Protein AF-A0A7W0SJN0-F1 (afdb_monomer)

Secondary structure (DSSP, 8-state):
-EEEESSTT-TTHHHHHHHHHHTT----BTEEEEEEEETTEEEEEEEEEPPGGGS--

Structure (mmCIF, N/CA/C/O backbone):
data_AF-A0A7W0SJN0-F1
#
_entry.id   AF-A0A7W0SJN0-F1
#
loop_
_atom_site.group_PDB
_atom_site.id
_atom_site.type_symbol
_atom_site.label_atom_id
_atom_site.label_alt_id
_atom_site.label_comp_id
_atom_site.label_asym_id
_atom_site.label_entity_id
_atom_site.label_seq_id
_atom_site.pdbx_PDB_ins_code
_atom_site.Cartn_x
_atom_site.Cartn_y
_atom_site.Cartn_z
_atom_site.occupancy
_atom_site.B_iso_or_equiv
_atom_site.auth_seq_id
_atom_site.auth_comp_id
_atom_site.auth_asym_id
_atom_site.auth_atom_id
_atom_site.pdbx_PDB_model_num
ATOM 1 N N . MET A 1 1 ? -9.289 -2.041 -3.075 1.00 82.81 1 MET A N 1
ATOM 2 C CA . MET A 1 1 ? -8.720 -1.554 -4.349 1.00 82.81 1 MET A CA 1
ATOM 3 C C . MET A 1 1 ? -7.369 -2.209 -4.548 1.00 82.81 1 MET A C 1
ATOM 5 O O . MET A 1 1 ? -6.546 -2.121 -3.648 1.00 82.81 1 MET A O 1
ATOM 9 N N . LEU A 1 2 ? -7.164 -2.884 -5.675 1.00 82.81 2 LEU A N 1
ATOM 10 C CA . LEU A 1 2 ? -5.864 -3.441 -6.043 1.00 82.81 2 LEU A CA 1
ATOM 11 C C . LEU A 1 2 ? -5.235 -2.519 -7.087 1.00 82.81 2 LEU A C 1
ATOM 13 O O . LEU A 1 2 ? -5.871 -2.239 -8.101 1.00 82.81 2 LEU A O 1
ATOM 17 N N . VAL A 1 3 ? -4.025 -2.042 -6.820 1.00 84.00 3 VAL A N 1
ATOM 18 C CA . VAL A 1 3 ? -3.245 -1.220 -7.745 1.00 84.00 3 VAL A CA 1
ATOM 19 C C . VAL A 1 3 ? -2.023 -2.015 -8.166 1.00 84.00 3 VAL A C 1
ATOM 21 O O . VAL A 1 3 ? -1.325 -2.585 -7.330 1.00 84.00 3 VAL A O 1
ATOM 24 N N . HIS A 1 4 ? -1.786 -2.076 -9.470 1.00 81.56 4 HIS A N 1
ATOM 25 C CA . HIS A 1 4 ? -0.677 -2.820 -10.045 1.00 81.56 4 HIS A CA 1
ATOM 26 C C . HIS A 1 4 ? 0.228 -1.867 -10.819 1.00 81.56 4 HIS A C 1
ATOM 28 O O . HIS A 1 4 ? -0.236 -1.191 -11.740 1.00 81.56 4 HIS A O 1
ATOM 34 N N . SER A 1 5 ? 1.519 -1.844 -10.481 1.00 80.00 5 SER A N 1
ATOM 35 C CA . SER A 1 5 ? 2.525 -1.158 -11.292 1.00 80.00 5 SER A CA 1
ATOM 36 C C . SER A 1 5 ? 3.001 -2.079 -12.405 1.00 80.00 5 SER A C 1
ATOM 38 O O . SER A 1 5 ? 3.494 -3.176 -12.150 1.00 80.00 5 SER A O 1
ATOM 40 N N . PHE A 1 6 ? 2.856 -1.644 -13.656 1.00 72.69 6 PHE A N 1
ATOM 41 C CA . PHE A 1 6 ? 3.374 -2.384 -14.813 1.00 72.69 6 PHE A CA 1
ATOM 42 C C . PHE A 1 6 ? 4.894 -2.217 -15.001 1.00 72.69 6 PHE A C 1
ATOM 44 O O . PHE A 1 6 ? 5.471 -2.870 -15.866 1.00 72.69 6 PHE A O 1
ATOM 51 N N . GLY A 1 7 ? 5.546 -1.366 -14.199 1.00 70.88 7 GLY A N 1
ATOM 52 C CA . GLY A 1 7 ? 6.997 -1.185 -14.184 1.00 70.88 7 GLY A CA 1
ATOM 53 C C . GLY A 1 7 ? 7.682 -1.998 -13.082 1.00 70.88 7 GLY A C 1
ATOM 54 O O . GLY A 1 7 ? 7.095 -2.288 -12.041 1.00 70.88 7 GLY A O 1
ATOM 55 N N . THR A 1 8 ? 8.957 -2.333 -13.283 1.00 69.06 8 THR A N 1
ATOM 56 C CA . THR A 1 8 ? 9.772 -3.093 -12.312 1.00 69.06 8 THR A CA 1
ATOM 57 C C . THR A 1 8 ? 10.246 -2.255 -11.124 1.00 69.06 8 THR A C 1
ATOM 59 O O . THR A 1 8 ? 10.682 -2.795 -10.111 1.00 69.06 8 THR A O 1
ATOM 62 N N . THR A 1 9 ? 10.171 -0.930 -11.232 1.00 78.88 9 THR A N 1
ATOM 63 C CA . THR A 1 9 ? 10.664 0.024 -10.231 1.00 78.88 9 THR A CA 1
ATOM 64 C C . THR A 1 9 ? 9.598 0.447 -9.218 1.00 78.88 9 THR A C 1
ATOM 66 O O . THR A 1 9 ? 9.929 1.116 -8.240 1.00 78.88 9 THR A O 1
ATOM 69 N N . GLY A 1 10 ? 8.336 0.035 -9.402 1.00 78.00 10 GLY A N 1
ATOM 70 C CA . GLY A 1 10 ? 7.235 0.400 -8.506 1.00 78.00 10 GLY A CA 1
ATOM 71 C C . GLY A 1 10 ? 6.977 1.906 -8.481 1.00 78.00 10 GLY A C 1
ATOM 72 O O . GLY A 1 10 ? 6.843 2.502 -7.411 1.00 78.00 10 GLY A O 1
ATOM 73 N N . GLU A 1 11 ? 6.965 2.529 -9.661 1.00 85.25 11 GLU A N 1
ATOM 74 C CA . GLU A 1 11 ? 6.773 3.973 -9.801 1.00 85.25 11 GLU A CA 1
ATOM 75 C C . GLU A 1 11 ? 5.438 4.418 -9.198 1.00 85.25 11 GLU A C 1
ATOM 77 O O . GLU A 1 11 ? 4.445 3.692 -9.251 1.00 85.25 11 GLU A O 1
ATOM 82 N N . TRP A 1 12 ? 5.441 5.621 -8.617 1.00 88.44 12 TRP A N 1
ATOM 83 C CA . TRP A 1 12 ? 4.268 6.288 -8.029 1.00 88.44 12 TRP A CA 1
ATOM 84 C C . TRP A 1 12 ? 3.693 5.606 -6.779 1.00 88.44 12 TRP A C 1
ATOM 86 O O . TRP A 1 12 ? 2.593 5.934 -6.335 1.00 88.44 12 TRP A O 1
ATOM 96 N N . PHE A 1 13 ? 4.464 4.715 -6.143 1.00 91.81 13 PHE A N 1
ATOM 97 C CA . PHE A 1 13 ? 4.079 4.140 -4.853 1.00 91.81 13 PHE A CA 1
ATOM 98 C C . PHE A 1 13 ? 3.820 5.216 -3.784 1.00 91.81 13 PHE A C 1
ATOM 100 O O . PHE A 1 13 ? 2.900 5.060 -2.991 1.00 91.81 13 PHE A O 1
ATOM 107 N N . ASN A 1 14 ? 4.574 6.320 -3.783 1.00 93.75 14 ASN A N 1
ATOM 108 C CA . ASN A 1 14 ? 4.388 7.405 -2.810 1.00 93.75 14 ASN A CA 1
ATOM 109 C C . ASN A 1 14 ? 3.021 8.096 -2.960 1.00 93.75 14 ASN A C 1
ATOM 111 O O . ASN A 1 14 ? 2.382 8.427 -1.964 1.00 93.75 14 ASN A O 1
ATOM 115 N N . ASP A 1 15 ? 2.540 8.278 -4.193 1.00 93.44 15 ASP A N 1
ATOM 116 C CA . ASP A 1 15 ? 1.215 8.859 -4.435 1.00 93.44 15 ASP A CA 1
ATOM 117 C C . ASP A 1 15 ? 0.109 7.898 -3.978 1.00 93.44 15 ASP A C 1
ATOM 119 O O . ASP A 1 15 ? -0.870 8.303 -3.346 1.00 93.44 15 ASP A O 1
ATOM 123 N N . TYR A 1 16 ? 0.292 6.600 -4.236 1.00 93.94 16 TYR A N 1
ATOM 124 C CA . TYR A 1 16 ? -0.588 5.554 -3.720 1.00 93.94 16 TYR A CA 1
ATOM 125 C C . TYR A 1 16 ? -0.583 5.48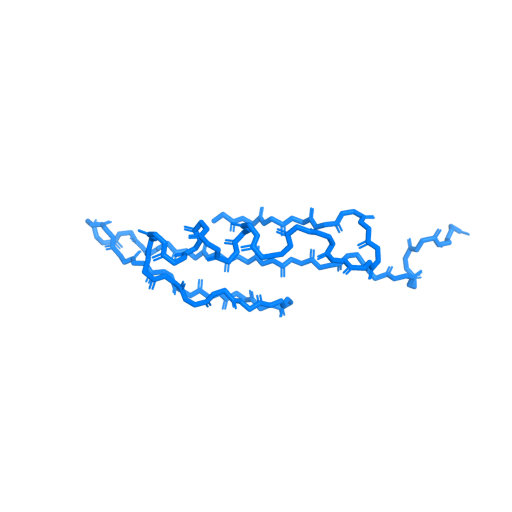2 -2.185 1.00 93.94 16 TYR A C 1
ATOM 127 O O . TYR A 1 16 ? -1.644 5.324 -1.581 1.00 93.94 16 TYR A O 1
ATOM 135 N N . GLU A 1 17 ? 0.578 5.628 -1.545 1.00 95.19 17 GLU A N 1
ATOM 136 C CA . GLU A 1 17 ? 0.707 5.693 -0.088 1.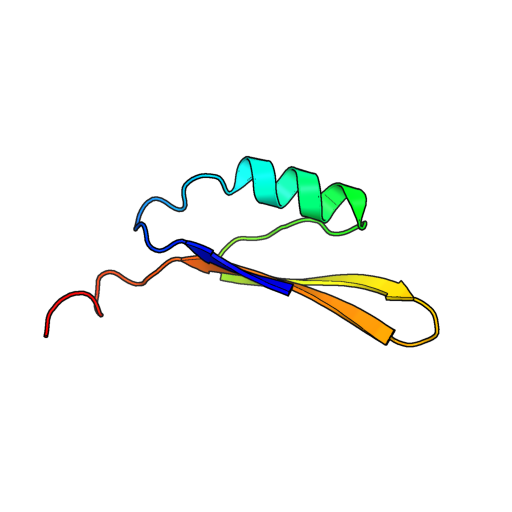00 95.19 17 GLU A CA 1
ATOM 137 C C . GLU A 1 17 ? -0.074 6.882 0.479 1.00 95.19 17 GLU A C 1
ATOM 139 O O . GLU A 1 17 ? -0.871 6.705 1.402 1.00 95.19 17 GLU A O 1
ATOM 144 N N . GLY A 1 18 ? 0.056 8.064 -0.133 1.00 95.62 18 GLY A N 1
ATOM 145 C CA . GLY A 1 18 ? -0.737 9.239 0.226 1.00 95.62 18 GLY A CA 1
ATOM 146 C C . GLY A 1 18 ? -2.244 8.993 0.100 1.00 95.62 18 GLY A C 1
ATOM 147 O O . GLY A 1 18 ? -3.008 9.317 1.011 1.00 95.62 18 GLY A O 1
ATOM 148 N N . PHE A 1 19 ? -2.684 8.351 -0.985 1.00 93.12 19 PHE A N 1
ATOM 149 C CA . PHE A 1 19 ? -4.084 7.956 -1.161 1.00 93.12 19 PHE A CA 1
ATOM 150 C C . PHE A 1 19 ? -4.562 6.973 -0.078 1.00 93.12 19 PHE A C 1
ATOM 152 O O . PHE A 1 19 ? -5.644 7.150 0.487 1.00 93.12 19 PHE A O 1
ATOM 159 N N . ALA A 1 20 ? -3.772 5.942 0.231 1.00 94.19 20 ALA A N 1
ATOM 160 C CA . ALA A 1 20 ? -4.115 4.948 1.245 1.00 94.19 20 ALA A CA 1
ATOM 161 C C . ALA A 1 20 ? -4.225 5.585 2.640 1.00 94.19 20 ALA A C 1
ATOM 163 O O . ALA A 1 20 ? -5.171 5.289 3.379 1.00 94.19 20 ALA A O 1
ATOM 164 N N . ALA A 1 21 ? -3.329 6.523 2.958 1.00 94.62 21 ALA A N 1
ATOM 165 C CA . ALA A 1 21 ? -3.325 7.257 4.217 1.00 94.62 21 ALA A CA 1
ATOM 166 C C . ALA A 1 21 ? -4.602 8.092 4.414 1.00 94.62 21 ALA A C 1
ATOM 168 O O . ALA A 1 21 ? -5.166 8.094 5.510 1.00 94.62 21 ALA A O 1
ATOM 169 N N . LEU A 1 22 ? -5.139 8.716 3.353 1.00 93.31 22 LEU A N 1
ATOM 170 C CA . LEU A 1 22 ? -6.432 9.427 3.406 1.00 93.31 22 LEU A CA 1
ATOM 171 C C . LEU A 1 22 ? -7.598 8.521 3.832 1.00 93.31 22 LEU A C 1
ATOM 173 O O . LEU A 1 22 ? -8.621 8.996 4.329 1.00 93.31 22 LEU A O 1
ATOM 177 N N . LEU A 1 23 ? -7.456 7.213 3.630 1.00 91.06 23 LEU A N 1
ATOM 178 C CA . LEU A 1 23 ? -8.460 6.202 3.944 1.00 91.06 23 LEU A CA 1
ATOM 179 C C . LEU A 1 23 ? -8.115 5.389 5.202 1.00 91.06 23 LEU A C 1
ATOM 181 O O . LEU A 1 23 ? -8.837 4.442 5.524 1.00 91.06 23 LEU A O 1
ATOM 185 N N . GLY A 1 24 ? -7.076 5.798 5.938 1.00 92.06 24 GLY A N 1
ATOM 186 C CA . GLY A 1 24 ? -6.663 5.203 7.208 1.00 92.06 24 GLY A CA 1
ATOM 187 C C . GLY A 1 24 ? -5.817 3.936 7.076 1.00 92.06 24 GLY A C 1
ATOM 188 O O . GLY A 1 24 ? -5.721 3.191 8.045 1.00 92.06 24 GLY A O 1
ATOM 189 N N . ALA A 1 25 ? -5.236 3.674 5.903 1.00 94.44 25 ALA A N 1
ATOM 190 C CA . ALA A 1 25 ? -4.311 2.564 5.684 1.00 94.44 25 ALA A CA 1
ATOM 191 C C . ALA A 1 25 ? -2.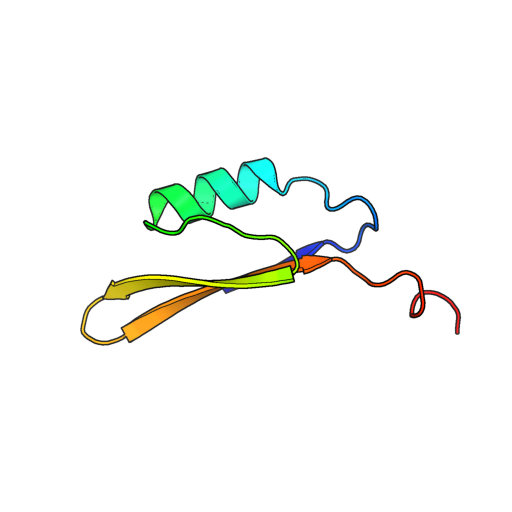856 3.041 5.638 1.00 94.44 25 ALA A C 1
ATOM 193 O O . ALA A 1 25 ? -2.543 4.054 5.019 1.00 9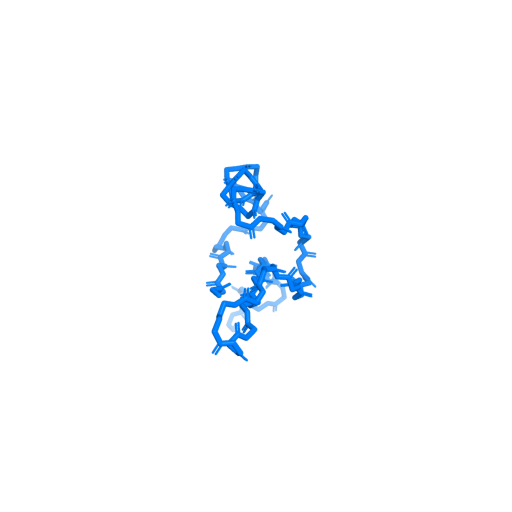4.44 25 ALA A O 1
ATOM 194 N N . GLU A 1 26 ? -1.959 2.235 6.199 1.00 95.75 26 GLU A N 1
ATOM 195 C CA . GLU A 1 26 ? -0.523 2.303 5.923 1.00 95.75 26 GLU A CA 1
ATOM 196 C C . GLU A 1 26 ? -0.225 1.391 4.724 1.00 95.75 26 GLU A C 1
ATOM 198 O O . GLU A 1 26 ? -0.326 0.166 4.825 1.00 95.75 26 GLU A O 1
ATOM 203 N N . ALA A 1 27 ? 0.079 1.979 3.566 1.00 94.38 27 ALA A N 1
ATOM 204 C CA . ALA A 1 27 ? 0.358 1.219 2.352 1.00 94.38 27 ALA A CA 1
ATOM 205 C C . ALA A 1 27 ? 1.647 0.398 2.479 1.00 94.38 27 ALA A C 1
ATOM 207 O O . ALA A 1 27 ? 2.662 0.871 2.980 1.00 94.38 27 ALA A O 1
ATOM 208 N N . LYS A 1 28 ? 1.633 -0.828 1.947 1.00 93.75 28 LYS A N 1
ATOM 209 C CA . LYS A 1 28 ? 2.816 -1.692 1.850 1.00 93.75 28 LYS A CA 1
ATOM 210 C C . LYS A 1 28 ? 2.894 -2.297 0.454 1.00 93.75 28 LYS A C 1
ATOM 212 O O . LYS A 1 28 ? 1.875 -2.717 -0.095 1.00 93.75 28 LYS A O 1
ATOM 217 N N . ARG A 1 29 ? 4.097 -2.309 -0.130 1.00 90.62 29 ARG A N 1
ATOM 218 C CA . ARG A 1 29 ? 4.344 -2.990 -1.409 1.00 90.62 29 ARG A CA 1
ATOM 219 C C . ARG A 1 29 ? 4.216 -4.492 -1.214 1.00 90.62 29 ARG A C 1
ATOM 221 O O . ARG A 1 29 ? 4.637 -5.012 -0.184 1.00 90.62 29 ARG A O 1
ATOM 228 N N . ASP A 1 30 ? 3.641 -5.148 -2.212 1.00 88.19 30 ASP A N 1
ATOM 229 C CA . ASP A 1 30 ? 3.480 -6.599 -2.298 1.00 88.19 30 ASP A CA 1
ATOM 230 C C . ASP A 1 30 ? 2.756 -7.195 -1.079 1.00 88.19 30 ASP A C 1
ATOM 232 O O . ASP A 1 30 ? 2.980 -8.336 -0.675 1.00 88.19 30 ASP A O 1
ATOM 236 N N . ALA A 1 31 ? 1.855 -6.405 -0.489 1.00 90.12 31 ALA A N 1
ATOM 237 C CA . ALA A 1 31 ? 1.055 -6.783 0.662 1.00 90.12 31 ALA A CA 1
ATOM 238 C C . ALA A 1 31 ? -0.376 -6.258 0.528 1.00 90.12 31 ALA A C 1
ATOM 240 O O . ALA A 1 31 ? -0.625 -5.168 0.006 1.00 90.12 31 ALA A O 1
ATOM 241 N N . LEU A 1 32 ? -1.320 -7.043 1.047 1.00 93.44 32 LEU A N 1
ATOM 242 C CA . LEU A 1 32 ? -2.689 -6.599 1.255 1.00 93.44 32 LEU A CA 1
ATOM 243 C C . LEU A 1 32 ? -2.788 -5.965 2.644 1.00 93.44 32 LEU A C 1
ATOM 245 O O . LEU A 1 32 ? -2.453 -6.599 3.644 1.00 93.44 32 LEU A O 1
ATOM 249 N N . VAL A 1 33 ? -3.260 -4.728 2.705 1.00 94.50 33 VAL A N 1
ATOM 250 C CA . VAL A 1 33 ? -3.460 -3.975 3.942 1.00 94.50 33 VAL A CA 1
ATOM 251 C C . VAL A 1 33 ? -4.939 -3.671 4.122 1.00 94.50 33 VAL A C 1
ATOM 253 O O . VAL A 1 33 ? -5.640 -3.324 3.169 1.00 94.50 33 VAL A O 1
ATOM 256 N N . GLU A 1 34 ? -5.437 -3.831 5.342 1.00 93.62 34 GLU A N 1
ATOM 257 C CA . GLU A 1 34 ? -6.772 -3.354 5.691 1.00 93.62 34 GLU A CA 1
ATOM 258 C C . GLU A 1 34 ? -6.713 -1.837 5.874 1.00 93.62 34 GLU A C 1
ATOM 260 O O . GLU A 1 34 ? -5.799 -1.313 6.508 1.00 93.62 34 GLU A O 1
ATOM 265 N N . ALA A 1 35 ? -7.674 -1.135 5.286 1.00 89.69 35 ALA A N 1
ATOM 266 C CA . ALA A 1 35 ? -7.883 0.280 5.526 1.00 89.69 35 ALA A CA 1
ATOM 267 C C . ALA A 1 35 ? -8.907 0.441 6.650 1.00 89.69 35 ALA A C 1
ATOM 269 O O . ALA A 1 35 ? -8.750 -0.088 7.747 1.00 89.69 35 ALA A O 1
ATOM 270 N N . ARG A 1 36 ? -10.000 1.143 6.368 1.00 86.44 36 ARG A N 1
ATOM 271 C CA . ARG A 1 36 ? -11.134 1.283 7.277 1.00 86.44 36 ARG A CA 1
ATOM 272 C C . ARG A 1 36 ? -12.261 0.317 6.936 1.00 86.44 36 ARG A C 1
ATOM 274 O O . ARG A 1 36 ? -12.503 0.007 5.767 1.00 86.44 36 ARG A O 1
ATOM 281 N N . SER A 1 37 ? -13.033 -0.055 7.953 1.00 85.50 37 SER A N 1
ATOM 282 C CA . SER A 1 37 ? -14.382 -0.570 7.729 1.00 85.50 37 SER A CA 1
ATOM 283 C C . SER A 1 37 ? -15.381 0.585 7.608 1.00 85.50 37 SER A C 1
ATOM 285 O O . SER A 1 37 ? -15.235 1.630 8.255 1.00 85.50 37 SER A O 1
ATOM 287 N N . ARG A 1 38 ? -16.387 0.422 6.751 1.00 82.56 38 ARG A N 1
ATOM 288 C CA . ARG A 1 38 ? -17.531 1.330 6.647 1.00 82.56 38 ARG A CA 1
ATOM 289 C C . ARG A 1 38 ? -18.797 0.501 6.511 1.00 82.56 38 ARG A C 1
ATOM 291 O O . ARG A 1 38 ? -18.878 -0.331 5.617 1.00 82.56 38 ARG A O 1
ATOM 298 N N . ASP A 1 39 ? -19.744 0.701 7.423 1.00 89.25 39 ASP A N 1
ATOM 299 C CA . ASP A 1 39 ? -21.045 0.016 7.431 1.00 89.25 39 ASP A CA 1
ATOM 300 C C . ASP A 1 39 ? -20.928 -1.522 7.360 1.00 89.25 39 ASP A C 1
ATOM 302 O O . ASP A 1 39 ? -21.681 -2.203 6.672 1.00 89.25 39 ASP A O 1
ATOM 306 N N . GLY A 1 40 ? -19.928 -2.082 8.054 1.00 88.94 40 GLY A N 1
ATOM 307 C CA . GLY A 1 40 ? -19.640 -3.522 8.064 1.00 88.94 40 GLY A CA 1
ATOM 308 C C . GLY A 1 40 ? -18.826 -4.029 6.868 1.00 88.94 40 GLY A C 1
ATOM 309 O O . GLY A 1 40 ? -18.339 -5.158 6.905 1.00 88.94 40 GLY A O 1
ATOM 310 N N . LEU A 1 41 ? -18.599 -3.205 5.842 1.00 89.62 41 LEU A N 1
ATOM 311 C CA . LEU A 1 41 ? -17.725 -3.537 4.721 1.00 89.62 41 LEU A CA 1
ATOM 312 C C . LEU A 1 41 ? -16.270 -3.221 5.075 1.00 89.62 41 LEU A C 1
ATOM 314 O O . LEU A 1 41 ? -15.922 -2.067 5.330 1.00 89.62 41 LEU A O 1
ATOM 318 N N . ARG A 1 42 ? -15.407 -4.238 5.063 1.00 92.00 42 ARG A N 1
ATOM 319 C CA . ARG A 1 42 ? -13.959 -4.064 5.231 1.00 92.00 42 ARG A CA 1
ATOM 320 C C . ARG A 1 42 ? -13.320 -3.715 3.894 1.00 92.00 42 ARG A C 1
ATOM 322 O O . ARG A 1 42 ? -13.480 -4.447 2.917 1.00 92.00 42 ARG A O 1
ATOM 329 N N . LEU A 1 43 ? -12.607 -2.595 3.851 1.00 91.81 43 LEU A N 1
ATOM 330 C CA . LEU A 1 43 ? -11.863 -2.179 2.670 1.00 91.81 43 LEU A CA 1
ATOM 331 C C . LEU A 1 43 ? -10.416 -2.638 2.794 1.00 91.81 43 LEU A C 1
ATOM 333 O O . LEU A 1 43 ? -9.755 -2.366 3.791 1.00 91.81 43 LEU A O 1
ATOM 337 N N . TYR A 1 44 ? -9.926 -3.284 1.743 1.00 94.62 44 TYR A N 1
ATOM 338 C CA . TYR A 1 44 ? -8.537 -3.704 1.627 1.00 94.62 44 TYR A CA 1
ATOM 339 C C . TYR A 1 44 ? -7.873 -2.989 0.457 1.00 94.62 44 TYR A C 1
ATOM 341 O O . TYR A 1 44 ? -8.489 -2.825 -0.607 1.00 94.62 44 TYR A O 1
ATOM 349 N N . PHE A 1 45 ? -6.619 -2.594 0.637 1.00 95.06 45 PHE A N 1
ATOM 350 C CA . PHE A 1 45 ? -5.765 -2.075 -0.420 1.00 95.06 45 PHE A CA 1
ATOM 351 C C . PHE A 1 45 ? -4.567 -2.979 -0.639 1.00 95.06 45 PHE A C 1
ATOM 353 O O . PHE A 1 45 ? -4.060 -3.586 0.296 1.00 95.06 45 PHE A O 1
ATOM 360 N N . GLY A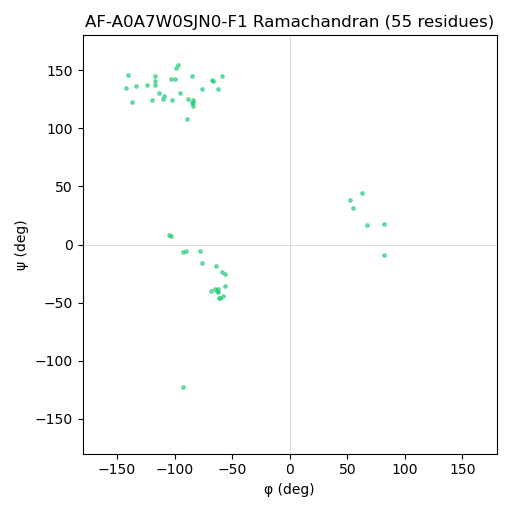 1 46 ? -4.132 -3.088 -1.885 1.00 93.44 46 GLY A N 1
ATOM 361 C CA . GLY A 1 46 ? -2.930 -3.827 -2.235 1.00 93.44 46 GLY A CA 1
ATOM 362 C C . GLY A 1 46 ? -2.197 -3.106 -3.346 1.00 93.44 46 GLY A C 1
ATOM 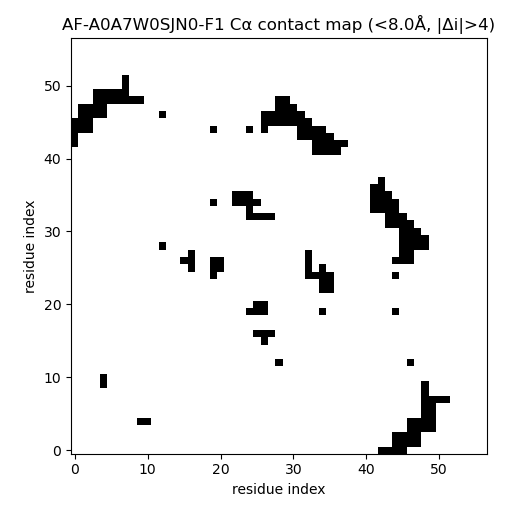363 O O . GLY A 1 46 ? -2.826 -2.676 -4.314 1.00 93.44 46 GLY A O 1
ATOM 364 N N . TRP A 1 47 ? -0.884 -2.991 -3.188 1.00 92.50 47 TRP A N 1
ATOM 365 C CA . TRP A 1 47 ? 0.015 -2.601 -4.262 1.00 92.50 47 TRP A CA 1
ATOM 366 C C . TRP A 1 47 ? 0.842 -3.806 -4.657 1.00 92.50 47 TRP A C 1
ATOM 368 O O . TRP A 1 47 ? 1.472 -4.417 -3.797 1.00 92.50 47 TRP A O 1
ATOM 378 N N . VAL A 1 48 ? 0.857 -4.122 -5.941 1.00 88.06 48 VAL A N 1
ATOM 379 C CA . VAL A 1 48 ? 1.644 -5.227 -6.483 1.00 88.06 48 VAL A CA 1
ATOM 380 C C . VAL A 1 48 ? 2.565 -4.715 -7.579 1.00 88.06 48 VAL A C 1
ATOM 382 O O . VAL A 1 48 ? 2.168 -3.891 -8.409 1.00 88.06 48 VAL A O 1
ATOM 385 N N . ASN A 1 49 ? 3.804 -5.194 -7.559 1.00 84.62 49 ASN A N 1
ATOM 386 C CA . ASN A 1 49 ? 4.771 -4.954 -8.620 1.00 84.62 49 ASN A CA 1
ATOM 387 C C . ASN A 1 49 ? 4.852 -6.163 -9.553 1.00 84.62 49 ASN A C 1
ATOM 389 O O . ASN A 1 49 ? 4.803 -7.312 -9.111 1.00 84.62 49 ASN A O 1
ATOM 393 N N . GLY A 1 50 ? 5.010 -5.899 -10.850 1.00 77.12 50 GLY A N 1
ATOM 394 C CA . GLY A 1 50 ? 5.263 -6.955 -11.823 1.00 77.12 50 GLY A CA 1
ATOM 395 C C . GLY A 1 50 ? 6.578 -7.686 -11.534 1.00 77.12 50 GLY A C 1
ATOM 396 O O . GLY A 1 50 ? 7.614 -7.059 -11.310 1.00 77.12 50 GLY A O 1
ATOM 397 N N . ASP A 1 51 ? 6.545 -9.019 -11.573 1.00 77.12 51 ASP A N 1
ATOM 398 C CA . ASP A 1 51 ? 7.744 -9.846 -11.447 1.00 77.12 51 ASP A CA 1
ATOM 399 C C . ASP A 1 51 ? 8.443 -9.981 -12.805 1.00 77.12 51 ASP A C 1
ATOM 401 O O . ASP A 1 51 ? 7.872 -10.485 -13.777 1.00 77.12 51 ASP A O 1
ATOM 405 N N . GLY A 1 52 ? 9.714 -9.573 -12.855 1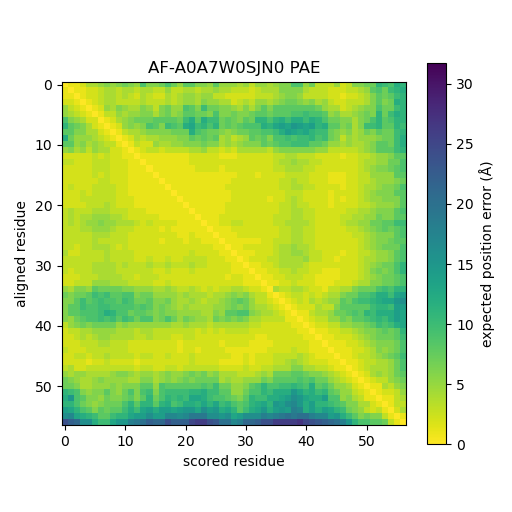.00 73.50 52 GLY A N 1
ATOM 406 C CA . GLY A 1 52 ? 10.544 -9.656 -14.056 1.00 73.50 52 GLY A CA 1
ATOM 407 C C . GLY A 1 52 ? 10.662 -11.069 -14.637 1.00 73.50 52 GLY A C 1
ATOM 408 O O . GLY A 1 52 ? 10.835 -11.213 -15.845 1.00 73.50 52 GLY A O 1
ATOM 409 N N . ARG A 1 53 ? 10.496 -12.117 -13.816 1.00 79.25 53 ARG A N 1
ATOM 410 C CA . ARG A 1 53 ? 10.508 -13.526 -14.253 1.00 79.25 53 ARG A CA 1
ATOM 4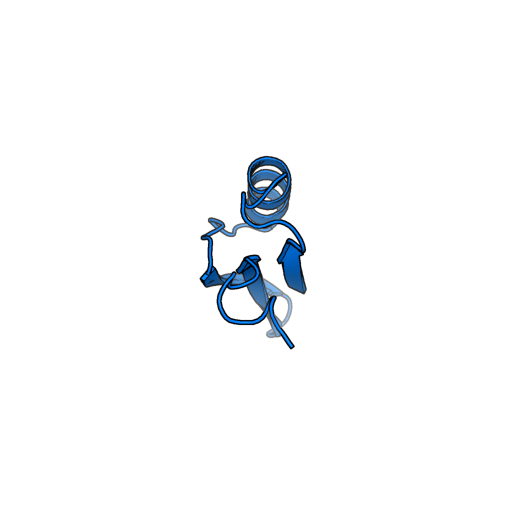11 C C . ARG A 1 53 ? 9.368 -13.878 -15.210 1.00 79.25 53 ARG A C 1
ATOM 413 O O . ARG A 1 53 ? 9.454 -14.891 -15.894 1.00 79.25 53 ARG A O 1
ATOM 420 N N . HIS A 1 54 ? 8.316 -13.065 -15.258 1.00 74.62 54 HIS A N 1
ATOM 421 C CA . HIS A 1 54 ? 7.159 -13.265 -16.131 1.00 74.62 54 HIS A CA 1
ATOM 422 C C . HIS A 1 54 ? 7.166 -12.346 -17.365 1.00 74.62 54 HIS A C 1
ATOM 424 O O . HIS A 1 54 ? 6.187 -12.320 -18.104 1.00 74.62 54 HIS A O 1
ATOM 430 N N . LEU A 1 55 ? 8.252 -11.597 -17.602 1.00 68.56 55 LEU A N 1
AT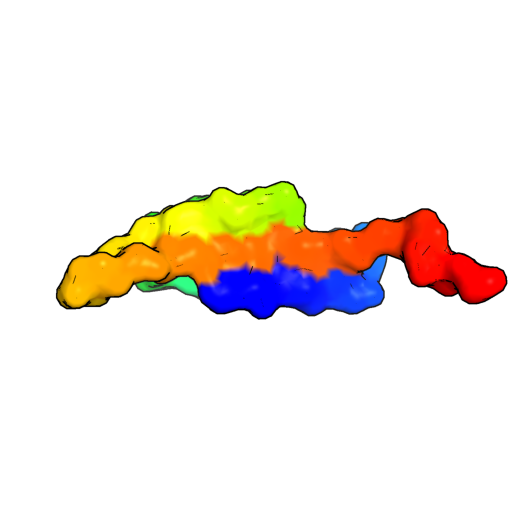OM 431 C CA . LEU A 1 55 ? 8.381 -10.678 -18.744 1.00 68.56 55 LEU A CA 1
ATOM 432 C C . LEU A 1 55 ? 8.983 -11.320 -20.007 1.00 68.56 55 LEU A C 1
ATOM 434 O O . LEU A 1 55 ? 9.033 -10.672 -21.050 1.00 68.56 55 LEU A O 1
ATOM 438 N N . THR A 1 56 ? 9.427 -12.575 -19.942 1.00 66.94 56 THR A N 1
ATOM 439 C CA . THR A 1 56 ? 9.888 -13.351 -21.106 1.00 66.94 56 THR A CA 1
ATOM 440 C C . THR A 1 56 ? 8.901 -14.468 -21.424 1.00 66.94 56 THR A C 1
ATOM 442 O O . THR A 1 56 ? 8.569 -15.254 -20.536 1.00 66.94 56 THR A O 1
ATOM 445 N N . ALA A 1 57 ? 8.438 -14.492 -22.678 1.00 64.50 57 ALA A N 1
ATOM 446 C CA . ALA A 1 57 ? 7.534 -15.493 -23.246 1.00 64.50 57 ALA A CA 1
ATOM 447 C C . ALA A 1 57 ? 8.267 -16.771 -23.673 1.00 64.50 57 ALA A C 1
ATOM 449 O O . ALA A 1 57 ? 9.452 -16.661 -24.070 1.00 64.50 57 ALA A O 1
#

Solvent-accessible surface area (backbone atoms only — not comparable to full-atom values): 3444 Å² total; per-residue (Å²): 90,81,46,72,31,92,42,84,81,44,74,65,50,68,60,50,32,55,56,33,45,78,51,66,16,78,66,47,80,74,35,80,34,66,39,44,72,56,98,87,44,77,41,46,38,30,34,40,60,50,62,73,87,72,73,67,134

Radius of gyration: 12.87 Å; Cα contacts (8 Å, |Δi|>4): 95; chains: 1; bounding box: 32×25×31 Å

Sequence (57 aa):
MLVHSFGTTGEWFNDYEGFAALLGAEAKRDALVEARSRDGLRLYFGWVNGDGRHLTA

Nearest PDB structures (foldseek):
  6a4x-assembly1_A-2  TM=3.545E-01  e=7.584E-01  Streptomyces curacoi
  3sk2-assembly1_B  TM=3.913E-01  e=4.373E+00  Pantoea agglomerans
  6xa0-assembly1_A  TM=3.973E-01  e=7.008E+00  Thermomonospora curvata DSM 43183
  6xck-assembly3_B  TM=3.942E-01  e=9.176E+00  Thermomonospora curvata DSM 43183

Foldseek 3Di:
DEAEDADQVLPPVVVVCVVLVVQQWRADEPDKTWGDDDPNDTDIYYYYYDDPVPVDD

Mean predicted aligned error: 4.82 Å

pLDDT: mean 86.51, std 8.49, range [64.5, 95.75]